Protein AF-A0AB38BCX2-F1 (afdb_monomer)

Structure (mmCIF, N/CA/C/O backbone):
data_AF-A0AB38BCX2-F1
#
_entry.id   AF-A0AB38BCX2-F1
#
loop_
_atom_site.group_PDB
_atom_site.id
_atom_site.type_symbol
_atom_site.label_atom_id
_atom_site.label_alt_id
_atom_site.label_comp_id
_atom_site.label_asym_id
_atom_site.label_entity_id
_atom_site.label_seq_id
_atom_site.pdbx_PDB_ins_code
_atom_site.Cartn_x
_atom_site.Cartn_y
_atom_site.Cartn_z
_atom_site.occupancy
_atom_site.B_iso_or_equiv
_atom_site.auth_seq_id
_atom_site.auth_comp_id
_atom_site.auth_asym_id
_atom_site.auth_atom_id
_atom_site.pdbx_PDB_model_num
ATOM 1 N N . MET A 1 1 ? -18.282 -8.579 -38.114 1.00 39.78 1 MET A N 1
ATOM 2 C CA . MET A 1 1 ? -17.003 -7.999 -38.573 1.00 39.78 1 MET A CA 1
ATOM 3 C C . MET A 1 1 ? -16.503 -7.105 -37.455 1.00 39.78 1 MET A C 1
ATOM 5 O O . MET A 1 1 ? -17.162 -6.119 -37.159 1.00 39.78 1 MET A O 1
ATOM 9 N N . SER A 1 2 ? -15.446 -7.516 -36.758 1.00 43.72 2 SER A N 1
ATOM 10 C CA . SER A 1 2 ? -14.902 -6.793 -35.605 1.00 43.72 2 SER A CA 1
ATOM 11 C C . SER A 1 2 ? -13.956 -5.697 -36.086 1.00 43.72 2 SER A C 1
ATOM 13 O O . SER A 1 2 ? -12.962 -5.994 -36.741 1.00 43.72 2 SER A O 1
ATOM 15 N N . THR A 1 3 ? -14.254 -4.438 -35.779 1.00 42.09 3 THR A N 1
ATOM 16 C CA . THR A 1 3 ? -13.297 -3.335 -35.909 1.00 42.09 3 THR A CA 1
ATOM 17 C C . THR A 1 3 ? -12.449 -3.290 -34.645 1.00 42.09 3 THR A C 1
ATOM 19 O O . THR A 1 3 ? -12.911 -2.832 -33.601 1.00 42.09 3 THR A O 1
ATOM 22 N N . SER A 1 4 ? -11.224 -3.811 -34.731 1.00 40.47 4 SER A N 1
ATOM 23 C CA . SER A 1 4 ? -10.198 -3.642 -33.703 1.00 40.47 4 SER A CA 1
ATOM 24 C C . SER A 1 4 ? -9.824 -2.165 -33.607 1.00 40.47 4 SER A C 1
ATOM 26 O O . SER A 1 4 ? -9.265 -1.597 -34.542 1.00 40.47 4 SER A O 1
ATOM 28 N N . THR A 1 5 ? -10.142 -1.536 -32.480 1.00 51.03 5 THR A N 1
ATOM 29 C CA . THR A 1 5 ? -9.616 -0.221 -32.116 1.00 51.03 5 THR A CA 1
ATOM 30 C C . THR A 1 5 ? -8.114 -0.355 -31.876 1.00 51.03 5 THR A C 1
ATOM 32 O O . THR A 1 5 ? -7.692 -0.858 -30.835 1.00 51.03 5 THR A O 1
ATOM 35 N N . VAL A 1 6 ? -7.309 0.084 -32.845 1.00 45.38 6 VAL A N 1
ATOM 36 C CA . VAL A 1 6 ? -5.894 0.400 -32.632 1.00 45.38 6 VAL A CA 1
ATOM 37 C C . VAL A 1 6 ? -5.862 1.536 -31.613 1.00 45.38 6 VAL A C 1
ATOM 39 O O . VAL A 1 6 ? -6.288 2.650 -31.905 1.00 45.38 6 VAL A O 1
ATOM 42 N N . ARG A 1 7 ? -5.441 1.246 -30.381 1.00 42.62 7 ARG A N 1
ATOM 43 C CA . ARG A 1 7 ? -5.051 2.297 -29.441 1.00 42.62 7 ARG A CA 1
ATOM 44 C C . ARG A 1 7 ? -3.644 2.725 -29.848 1.00 42.62 7 ARG A C 1
ATOM 46 O O . ARG A 1 7 ? -2.698 2.002 -29.557 1.00 42.62 7 ARG A O 1
ATOM 53 N N . GLU A 1 8 ? -3.528 3.853 -30.545 1.00 40.91 8 GLU A N 1
ATOM 54 C CA . GLU A 1 8 ? -2.272 4.602 -30.642 1.00 40.91 8 GLU A CA 1
ATOM 55 C C . GLU A 1 8 ? -1.831 4.945 -29.213 1.00 40.91 8 GLU A C 1
ATOM 57 O O . GLU A 1 8 ? -2.434 5.785 -28.545 1.00 40.91 8 GLU A O 1
ATOM 62 N N . GLN A 1 9 ? -0.838 4.217 -28.706 1.00 45.34 9 GLN A N 1
ATOM 63 C CA . GLN A 1 9 ? -0.086 4.603 -27.518 1.00 45.34 9 GLN A CA 1
ATOM 64 C C . GLN A 1 9 ? 1.169 5.329 -28.021 1.00 45.34 9 GLN A C 1
ATOM 66 O O . GLN A 1 9 ? 1.797 4.823 -28.951 1.00 45.34 9 GLN A O 1
ATOM 71 N N . PRO A 1 10 ? 1.511 6.517 -27.492 1.00 44.47 10 PRO A N 1
ATOM 72 C CA . PRO A 1 10 ? 2.690 7.257 -27.938 1.00 44.47 10 PRO A CA 1
ATOM 73 C C . PRO A 1 10 ? 3.969 6.446 -27.693 1.00 44.47 10 PRO A C 1
ATOM 75 O O . PRO A 1 10 ? 4.048 5.780 -26.659 1.00 44.47 10 PRO A O 1
ATOM 78 N N . ASP A 1 11 ? 4.959 6.559 -28.594 1.00 57.88 11 ASP A N 1
ATOM 79 C CA . ASP A 1 11 ? 6.337 6.047 -28.451 1.00 57.88 11 ASP A CA 1
ATOM 80 C C . ASP A 1 11 ? 6.989 6.637 -27.187 1.00 57.88 11 ASP A C 1
ATOM 82 O O . ASP A 1 11 ? 7.710 7.639 -27.213 1.00 57.88 11 ASP A O 1
ATOM 86 N N . THR A 1 12 ? 6.644 6.078 -26.034 1.00 84.06 12 THR A N 1
ATOM 87 C CA . THR A 1 12 ? 7.088 6.555 -24.730 1.00 84.06 12 THR A CA 1
ATOM 88 C C . THR A 1 12 ? 8.161 5.605 -24.257 1.00 84.06 12 THR A C 1
ATOM 90 O O . THR A 1 12 ? 7.921 4.414 -24.085 1.00 84.06 12 THR A O 1
ATOM 93 N N . THR A 1 13 ? 9.366 6.127 -24.048 1.00 89.31 13 THR A N 1
ATOM 94 C CA . THR A 1 13 ? 10.473 5.315 -23.558 1.00 89.31 13 THR A CA 1
ATOM 95 C C . THR A 1 13 ? 10.711 5.542 -22.067 1.00 89.31 13 THR A C 1
ATOM 97 O O . THR A 1 13 ? 10.628 6.656 -21.541 1.00 89.31 13 THR A O 1
ATOM 100 N N . LEU A 1 14 ? 11.019 4.464 -21.349 1.00 89.38 14 LEU A N 1
ATOM 101 C CA . LEU A 1 14 ? 11.274 4.455 -19.914 1.00 89.38 14 LEU A CA 1
ATOM 102 C C . LEU A 1 14 ? 12.755 4.245 -19.621 1.00 89.38 14 LEU A C 1
ATOM 104 O O . LEU A 1 14 ? 13.440 3.470 -20.276 1.00 89.38 14 LEU A O 1
ATOM 108 N N . THR A 1 15 ? 13.247 4.883 -18.562 1.00 91.75 15 THR A N 1
ATOM 109 C CA . THR A 1 15 ? 14.554 4.551 -17.977 1.00 91.75 15 THR A CA 1
ATOM 110 C C . THR A 1 15 ? 14.417 3.421 -16.958 1.00 91.75 15 THR A C 1
ATOM 112 O O . THR A 1 15 ? 13.334 3.177 -16.427 1.00 91.75 15 THR A O 1
ATOM 115 N N . LEU A 1 16 ? 15.533 2.799 -16.566 1.00 89.06 16 LEU A N 1
ATOM 116 C CA . LEU A 1 16 ? 15.553 1.801 -15.482 1.00 89.06 16 LEU A CA 1
ATOM 117 C C . LEU A 1 16 ? 14.904 2.301 -14.181 1.00 89.06 16 LEU A C 1
ATOM 119 O O . LEU A 1 16 ? 14.243 1.539 -13.484 1.00 89.06 16 LEU A O 1
ATOM 123 N N . SER A 1 17 ? 15.085 3.582 -13.845 1.00 81.62 17 SER A N 1
ATOM 124 C CA . SER A 1 17 ? 14.456 4.178 -12.663 1.00 81.62 17 SER A CA 1
ATOM 125 C C . SER A 1 17 ? 12.940 4.310 -12.826 1.00 81.62 17 SER A C 1
ATOM 127 O O . SER A 1 17 ? 12.215 4.160 -11.849 1.00 81.62 17 SER A O 1
ATOM 129 N N .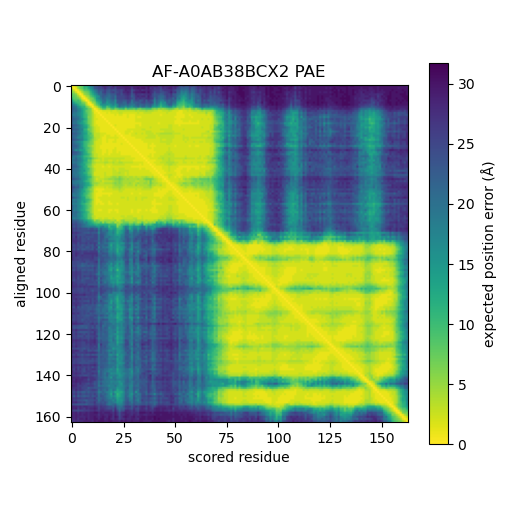 ALA A 1 18 ? 12.451 4.588 -14.037 1.00 81.94 18 ALA A N 1
ATOM 130 C CA . ALA A 1 18 ? 11.020 4.665 -14.317 1.00 81.94 18 ALA A CA 1
ATOM 131 C C . ALA A 1 18 ? 10.359 3.279 -14.282 1.00 81.94 18 ALA A C 1
ATOM 133 O O . ALA A 1 18 ? 9.330 3.126 -13.630 1.00 81.94 18 ALA A O 1
ATOM 134 N N . ILE A 1 19 ? 11.001 2.266 -14.875 1.00 87.25 19 ILE A N 1
ATOM 135 C CA . ILE A 1 19 ? 10.583 0.858 -14.774 1.00 87.25 19 ILE A CA 1
ATOM 136 C C . ILE A 1 19 ? 10.577 0.416 -13.306 1.00 87.25 19 ILE A C 1
ATOM 138 O O . ILE A 1 19 ? 9.612 -0.174 -12.834 1.00 87.25 19 ILE A O 1
ATOM 142 N N . GLY A 1 20 ? 11.621 0.769 -12.548 1.00 83.44 20 GLY A N 1
ATOM 143 C CA . GLY A 1 20 ? 11.710 0.471 -11.120 1.00 83.44 20 GLY A CA 1
ATOM 144 C C . GLY A 1 20 ? 10.557 1.077 -10.325 1.00 83.44 20 GLY A C 1
ATOM 145 O O . GLY A 1 20 ? 9.955 0.383 -9.517 1.00 83.44 20 GLY A O 1
ATOM 146 N N . ARG A 1 21 ? 10.172 2.329 -10.606 1.00 77.19 21 ARG A N 1
ATOM 147 C CA . ARG A 1 21 ? 8.995 2.944 -9.973 1.00 77.19 21 ARG A CA 1
ATOM 148 C C . ARG A 1 21 ? 7.702 2.189 -10.274 1.00 77.19 21 ARG A C 1
ATOM 150 O O . ARG A 1 21 ? 6.935 1.990 -9.346 1.00 77.19 21 ARG A O 1
ATOM 157 N N . ARG A 1 22 ? 7.485 1.734 -11.513 1.00 77.06 22 ARG A N 1
ATOM 158 C CA . ARG A 1 22 ? 6.309 0.916 -11.887 1.00 77.06 22 ARG A CA 1
ATOM 159 C C . ARG A 1 22 ? 6.311 -0.462 -11.239 1.00 77.06 22 ARG A C 1
ATOM 161 O O . ARG A 1 22 ? 5.259 -1.026 -10.979 1.00 77.06 22 ARG A O 1
ATOM 168 N N . ALA A 1 23 ? 7.494 -0.997 -10.979 1.00 78.94 23 ALA A N 1
ATOM 169 C CA . ALA A 1 23 ? 7.682 -2.299 -10.358 1.00 78.94 23 ALA A CA 1
ATOM 170 C C . ALA A 1 23 ? 7.860 -2.230 -8.836 1.00 78.94 23 ALA A C 1
ATOM 172 O O . ALA A 1 23 ? 8.032 -3.256 -8.178 1.00 78.94 23 ALA A O 1
ATOM 173 N N . GLY A 1 24 ? 7.875 -1.027 -8.264 1.00 67.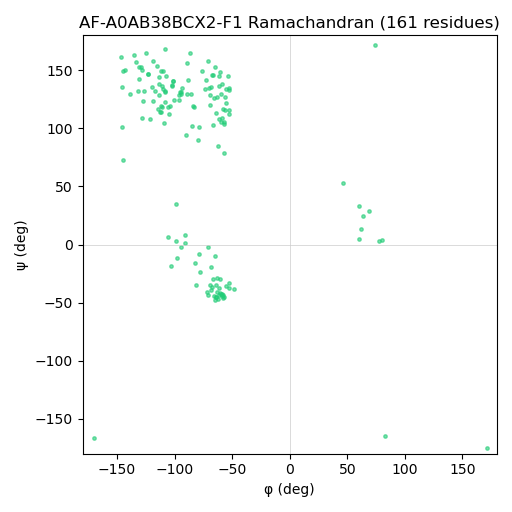06 24 GLY A N 1
ATOM 174 C CA . GLY A 1 24 ? 8.059 -0.869 -6.838 1.00 67.06 24 GLY A CA 1
ATOM 175 C C . GLY A 1 24 ? 9.453 -1.218 -6.317 1.00 67.06 24 GLY A C 1
ATOM 176 O O . GLY A 1 24 ? 9.602 -1.662 -5.182 1.00 67.06 24 GLY A O 1
ATOM 177 N N . VAL A 1 25 ? 10.487 -1.061 -7.138 1.00 73.81 25 VAL A N 1
ATOM 178 C CA . VAL A 1 25 ? 11.871 -1.396 -6.791 1.00 73.81 25 VAL A CA 1
ATOM 179 C C . VAL A 1 25 ? 12.847 -0.302 -7.219 1.00 73.81 25 VAL A C 1
ATOM 181 O O . VAL A 1 25 ? 12.563 0.549 -8.061 1.00 73.81 25 VAL A O 1
ATOM 184 N N . GLY A 1 26 ? 14.056 -0.338 -6.660 1.00 77.00 26 GLY A N 1
ATOM 185 C CA . GLY A 1 26 ? 15.139 0.541 -7.092 1.00 77.00 26 GLY A CA 1
ATOM 186 C C . GLY A 1 26 ? 15.694 0.176 -8.475 1.00 77.00 26 GLY A C 1
ATOM 187 O O . GLY A 1 26 ? 15.655 -0.976 -8.906 1.00 77.00 26 GLY A O 1
ATOM 188 N N . ARG A 1 27 ? 16.328 1.154 -9.136 1.00 83.75 27 ARG A N 1
ATOM 189 C CA . ARG A 1 27 ? 17.027 0.997 -10.429 1.00 83.75 27 ARG A CA 1
ATOM 190 C C . ARG A 1 27 ? 17.979 -0.210 -10.478 1.00 83.75 27 ARG A C 1
AT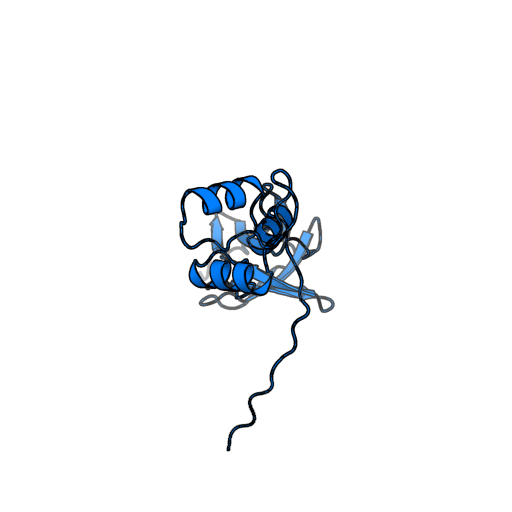OM 192 O O . ARG A 1 27 ? 18.082 -0.863 -11.513 1.00 83.75 27 ARG A O 1
ATOM 199 N N . ALA A 1 28 ? 18.681 -0.499 -9.380 1.00 81.94 28 ALA A N 1
ATOM 200 C CA . ALA A 1 28 ? 19.635 -1.608 -9.299 1.00 81.94 28 ALA A CA 1
ATOM 201 C C . ALA A 1 28 ? 18.967 -2.986 -9.461 1.00 81.94 28 ALA A C 1
ATOM 203 O O . ALA A 1 28 ? 19.547 -3.875 -10.082 1.00 81.94 28 ALA A O 1
ATOM 204 N N . ALA A 1 29 ? 17.736 -3.154 -8.968 1.00 82.56 29 ALA A N 1
ATOM 205 C CA . ALA A 1 29 ? 16.980 -4.391 -9.147 1.00 82.56 29 ALA A CA 1
ATOM 206 C C . ALA A 1 29 ? 16.642 -4.617 -10.628 1.00 82.56 29 ALA A C 1
ATOM 208 O O . ALA A 1 29 ? 16.889 -5.700 -11.153 1.00 82.56 29 ALA A O 1
ATOM 209 N N . VAL A 1 30 ? 16.194 -3.565 -11.321 1.00 87.50 30 VAL A N 1
ATOM 210 C CA . VAL A 1 30 ? 15.902 -3.604 -12.764 1.00 87.50 30 VAL A CA 1
ATOM 211 C C . VAL A 1 30 ? 17.163 -3.889 -13.585 1.00 87.50 30 VAL A C 1
ATOM 213 O O . VAL A 1 30 ? 17.139 -4.694 -14.514 1.00 87.50 30 VAL A O 1
ATOM 216 N N . ALA A 1 31 ? 18.298 -3.285 -13.219 1.00 88.94 31 ALA A N 1
ATOM 217 C CA . ALA A 1 31 ? 19.582 -3.579 -13.854 1.00 88.94 31 ALA A CA 1
ATOM 218 C C . ALA A 1 31 ? 19.996 -5.050 -13.674 1.00 88.94 31 ALA A C 1
ATOM 220 O O . ALA A 1 31 ? 20.527 -5.659 -14.600 1.00 88.94 31 ALA A O 1
ATOM 221 N N . ASN A 1 32 ? 19.724 -5.639 -12.508 1.00 88.19 32 ASN A N 1
ATOM 222 C CA . ASN A 1 32 ? 19.965 -7.059 -12.292 1.00 88.19 32 ASN A CA 1
ATOM 223 C C . ASN A 1 32 ? 19.018 -7.937 -13.125 1.00 88.19 32 ASN A C 1
ATOM 225 O O . ASN A 1 32 ? 19.482 -8.929 -13.677 1.00 88.19 32 ASN A O 1
ATOM 229 N N . TRP A 1 33 ? 17.738 -7.570 -13.275 1.00 93.06 33 TRP A N 1
ATOM 230 C CA . TRP A 1 33 ? 16.795 -8.323 -14.113 1.00 93.06 33 TRP A CA 1
ATOM 231 C C . TRP A 1 33 ? 17.275 -8.440 -15.552 1.00 93.06 33 TRP A C 1
ATOM 233 O O . TRP A 1 33 ? 17.355 -9.550 -16.057 1.00 93.06 33 TRP A O 1
ATOM 243 N N . ARG A 1 34 ? 17.738 -7.337 -16.145 1.00 94.38 34 ARG A N 1
ATOM 244 C CA . ARG A 1 34 ? 18.358 -7.333 -17.482 1.00 94.38 34 ARG A CA 1
ATOM 245 C C . ARG A 1 34 ? 19.496 -8.333 -17.650 1.00 94.38 34 ARG A C 1
ATOM 247 O O . ARG A 1 34 ? 19.734 -8.818 -18.746 1.00 94.38 34 ARG A O 1
ATOM 254 N N . ARG A 1 35 ? 20.248 -8.589 -16.579 1.00 89.44 35 ARG A N 1
ATOM 255 C CA . ARG A 1 35 ? 21.399 -9.495 -16.608 1.00 89.44 35 ARG A CA 1
ATOM 256 C C . ARG A 1 35 ? 20.987 -10.960 -16.488 1.00 89.44 35 ARG A C 1
ATOM 258 O O . ARG A 1 35 ? 21.674 -11.817 -17.030 1.00 89.44 35 ARG A O 1
ATOM 265 N N . VAL A 1 36 ? 19.935 -11.249 -15.722 1.00 88.31 36 VAL A N 1
ATOM 266 C CA . VAL A 1 36 ? 19.547 -12.627 -15.366 1.00 88.31 36 VAL A CA 1
ATOM 267 C C . VAL A 1 36 ? 18.342 -13.145 -16.157 1.00 88.31 36 VAL A C 1
ATOM 269 O O . VAL A 1 36 ? 18.168 -14.356 -16.243 1.00 88.31 36 VAL A O 1
ATOM 272 N N . HIS A 1 37 ? 17.550 -12.256 -16.757 1.00 88.12 37 HIS A N 1
ATOM 273 C CA . HIS A 1 37 ? 16.413 -12.567 -17.621 1.00 88.12 37 HIS A CA 1
ATOM 274 C C . HIS A 1 37 ? 16.760 -12.199 -19.062 1.00 88.12 37 HIS A C 1
ATOM 276 O O . HIS A 1 37 ? 16.813 -11.024 -19.421 1.00 88.12 37 HIS A O 1
ATOM 282 N N . ALA A 1 38 ? 17.035 -13.216 -19.878 1.00 89.38 38 ALA A N 1
ATOM 283 C CA . ALA A 1 38 ? 17.437 -13.043 -21.276 1.00 89.38 38 ALA A CA 1
ATOM 284 C C . ALA A 1 38 ? 16.311 -12.491 -22.168 1.00 89.38 38 ALA A C 1
ATOM 286 O O . ALA A 1 38 ? 16.571 -11.978 -23.250 1.00 89.38 38 ALA A O 1
ATOM 287 N N . ASP A 1 39 ? 15.073 -12.613 -21.707 1.00 91.94 39 ASP A N 1
ATOM 288 C CA . ASP A 1 39 ? 13.850 -12.128 -22.333 1.00 91.94 39 ASP A CA 1
ATOM 289 C C . ASP A 1 39 ? 13.466 -10.707 -21.884 1.00 91.94 39 ASP A C 1
ATOM 291 O O . ASP A 1 39 ? 12.447 -10.178 -22.325 1.00 91.94 39 ASP A O 1
ATOM 295 N N . PHE A 1 40 ? 14.270 -10.070 -21.022 1.00 93.56 40 PHE A N 1
ATOM 296 C CA . PHE A 1 40 ? 14.057 -8.670 -20.666 1.00 93.56 40 PHE A CA 1
ATOM 297 C C . PHE A 1 40 ? 14.184 -7.778 -21.919 1.00 93.56 40 PHE A C 1
ATOM 299 O O . PHE A 1 40 ? 15.150 -7.941 -22.672 1.00 93.56 40 PHE A O 1
ATOM 306 N N . PRO A 1 41 ? 13.281 -6.796 -22.126 1.00 93.62 41 PRO A N 1
ATOM 307 C CA . PRO A 1 41 ? 13.274 -5.965 -23.324 1.00 93.62 41 PRO A CA 1
ATOM 308 C C . PRO A 1 41 ? 14.625 -5.298 -23.622 1.00 93.62 41 PRO A C 1
ATOM 310 O O . PRO A 1 41 ? 15.261 -4.732 -22.718 1.00 93.62 41 PRO A O 1
ATOM 313 N N . PRO A 1 42 ? 15.087 -5.319 -24.883 1.00 91.50 42 PRO A N 1
ATOM 314 C CA . PRO A 1 42 ? 16.282 -4.588 -25.265 1.00 91.50 42 PRO A CA 1
ATOM 315 C C . PRO A 1 42 ? 16.057 -3.079 -25.119 1.00 91.50 42 PRO A C 1
ATOM 317 O O . PRO A 1 42 ? 14.940 -2.574 -25.210 1.00 91.50 42 PRO A O 1
ATOM 320 N N . ALA A 1 43 ? 17.143 -2.341 -24.890 1.00 92.12 43 ALA A N 1
ATOM 321 C CA . ALA A 1 43 ? 17.078 -0.888 -24.938 1.00 92.12 43 ALA A CA 1
ATOM 322 C C . ALA A 1 43 ? 16.887 -0.439 -26.395 1.00 92.12 43 ALA A C 1
ATOM 324 O O . ALA A 1 43 ? 17.591 -0.916 -27.284 1.00 92.12 43 ALA A O 1
ATOM 325 N N . VAL A 1 44 ? 15.967 0.493 -26.614 1.00 93.12 44 VAL A N 1
ATOM 326 C CA . VAL A 1 44 ? 15.667 1.097 -27.923 1.00 93.12 44 VAL A CA 1
ATOM 327 C C . VAL A 1 44 ? 16.358 2.445 -28.122 1.00 93.12 44 VAL A C 1
ATOM 329 O O . VAL A 1 44 ? 16.426 2.954 -29.237 1.00 93.12 44 VAL A O 1
ATOM 332 N N . GLY A 1 45 ? 16.920 3.016 -27.051 1.00 88.75 45 GLY A N 1
ATOM 333 C CA . GLY A 1 45 ? 17.641 4.284 -27.095 1.00 88.75 45 GLY A CA 1
ATOM 334 C C . GLY A 1 45 ? 18.394 4.605 -25.803 1.00 88.75 45 GLY A C 1
ATOM 335 O O . GLY A 1 45 ? 18.563 3.758 -24.921 1.00 88.75 45 GLY A O 1
ATOM 336 N N . GLY A 1 46 ? 18.830 5.859 -25.676 1.00 85.44 46 GLY A N 1
ATOM 337 C CA . GLY A 1 46 ? 19.606 6.347 -24.534 1.00 85.44 46 GLY A CA 1
ATOM 338 C C . GLY A 1 46 ? 21.104 6.041 -24.625 1.00 85.44 46 GLY A C 1
ATOM 339 O O . GLY A 1 46 ? 21.634 5.728 -25.688 1.00 85.44 46 GLY A O 1
ATOM 340 N N . THR A 1 47 ? 21.799 6.172 -23.496 1.00 84.88 47 THR A N 1
ATOM 341 C CA . THR A 1 47 ? 23.240 5.885 -23.374 1.00 84.88 47 THR A CA 1
ATOM 342 C C . THR A 1 47 ? 23.469 4.604 -22.579 1.00 84.88 47 THR A C 1
ATOM 344 O O . THR A 1 47 ? 22.562 4.121 -21.902 1.00 84.88 47 THR A O 1
ATOM 347 N N . GLU A 1 48 ? 24.693 4.070 -22.587 1.00 78.56 48 GLU A N 1
ATOM 348 C CA . GLU A 1 48 ? 25.053 2.929 -21.728 1.00 78.56 48 GLU A CA 1
ATOM 349 C C . GLU A 1 48 ? 24.762 3.212 -20.242 1.00 78.56 48 GLU A C 1
ATOM 351 O O . GLU A 1 48 ? 24.288 2.341 -19.509 1.00 78.56 48 GLU A O 1
ATOM 356 N N . GLU A 1 49 ? 24.966 4.460 -19.813 1.00 78.12 49 GLU A N 1
ATOM 357 C CA . GLU A 1 49 ? 24.698 4.920 -18.450 1.00 78.12 49 GLU A CA 1
ATOM 358 C C . GLU A 1 49 ? 23.213 5.174 -18.172 1.00 78.12 49 GLU A C 1
ATOM 360 O O . GLU A 1 49 ? 22.784 5.133 -17.020 1.00 78.12 49 GLU A O 1
ATOM 365 N N . SER A 1 50 ? 22.390 5.429 -19.187 1.00 80.06 50 SER A N 1
ATOM 366 C CA . SER A 1 50 ? 20.951 5.645 -19.026 1.00 80.06 50 SER A CA 1
ATOM 367 C C . SER A 1 50 ? 20.172 5.074 -20.211 1.00 80.06 50 SER A C 1
ATOM 369 O O . SER A 1 50 ? 19.650 5.840 -21.028 1.00 80.06 50 SER A O 1
ATOM 371 N N . PRO A 1 51 ? 20.064 3.738 -20.296 1.00 90.69 51 PRO A N 1
ATOM 372 C CA . PRO A 1 51 ? 19.341 3.089 -21.376 1.00 90.69 51 PRO A CA 1
ATOM 373 C C . PRO A 1 51 ? 17.846 3.395 -21.279 1.00 90.69 51 PRO A C 1
ATOM 375 O O . PRO A 1 51 ? 17.293 3.520 -20.176 1.00 90.69 51 PRO A O 1
ATOM 378 N N . GLN A 1 52 ? 17.215 3.502 -22.443 1.00 92.38 52 GLN A N 1
ATOM 379 C CA . GLN A 1 52 ? 15.788 3.730 -22.619 1.00 92.38 52 GLN A CA 1
ATOM 380 C C . GLN A 1 52 ? 15.139 2.501 -23.257 1.00 92.38 52 GLN A C 1
ATOM 382 O O . GLN A 1 52 ? 15.701 1.906 -24.175 1.00 92.38 52 GLN A O 1
ATOM 387 N N . PHE A 1 53 ? 13.969 2.125 -22.758 1.00 93.56 53 PHE A N 1
ATOM 388 C CA . PHE A 1 53 ? 13.214 0.935 -23.154 1.00 93.56 53 PHE A CA 1
ATOM 389 C C . PHE A 1 53 ? 11.832 1.361 -23.621 1.00 93.56 53 PHE A C 1
ATOM 391 O O . PHE A 1 53 ? 11.289 2.303 -23.048 1.00 93.56 53 PHE A O 1
ATOM 398 N N . GLU A 1 54 ? 11.255 0.667 -24.595 1.00 93.50 54 GLU A N 1
ATOM 399 C CA . GLU A 1 54 ? 9.853 0.890 -24.946 1.00 93.50 54 GLU A CA 1
ATOM 400 C C . GLU A 1 54 ? 8.967 0.614 -23.736 1.00 93.50 54 GLU A C 1
ATOM 402 O O . GLU A 1 54 ? 9.093 -0.420 -23.073 1.00 93.50 54 GLU A O 1
ATOM 407 N N . GLU A 1 55 ? 8.081 1.558 -23.429 1.00 84.88 55 GLU A N 1
ATOM 408 C CA . GLU A 1 55 ? 7.141 1.435 -22.321 1.00 84.88 55 GLU A CA 1
ATOM 409 C C . GLU A 1 55 ? 6.272 0.188 -22.464 1.00 84.88 55 GLU A C 1
ATOM 411 O O . GLU A 1 55 ? 6.132 -0.569 -21.505 1.00 84.88 55 GLU A O 1
ATOM 416 N N . ALA A 1 56 ? 5.750 -0.055 -23.668 1.00 84.94 56 ALA A N 1
ATOM 417 C CA . ALA A 1 56 ? 4.871 -1.184 -23.940 1.00 84.94 56 ALA A CA 1
ATOM 418 C C . ALA A 1 56 ? 5.563 -2.533 -23.677 1.00 84.94 56 ALA A C 1
ATOM 420 O O . ALA A 1 56 ? 4.979 -3.412 -23.041 1.00 84.94 56 ALA A O 1
ATOM 421 N N . ASP A 1 57 ? 6.819 -2.681 -24.107 1.00 88.94 57 ASP A N 1
ATOM 422 C CA . ASP A 1 57 ? 7.581 -3.916 -23.912 1.00 88.94 57 ASP A CA 1
ATOM 423 C C . ASP A 1 57 ? 7.984 -4.104 -22.446 1.00 88.94 57 ASP A C 1
ATOM 425 O O . ASP A 1 57 ? 7.902 -5.212 -21.908 1.00 88.94 57 ASP A O 1
ATOM 429 N N . ALA A 1 58 ? 8.395 -3.022 -21.774 1.00 89.94 58 ALA A N 1
ATOM 430 C CA . ALA A 1 58 ? 8.719 -3.051 -20.353 1.00 89.94 58 ALA A CA 1
ATOM 431 C C . ALA A 1 58 ? 7.497 -3.436 -19.509 1.00 89.94 58 ALA A C 1
ATOM 433 O O . ALA A 1 58 ? 7.603 -4.323 -18.663 1.00 89.94 58 ALA A O 1
ATOM 434 N N . ASP A 1 59 ? 6.335 -2.832 -19.761 1.00 84.81 59 ASP A N 1
ATOM 435 C CA . ASP A 1 59 ? 5.094 -3.155 -19.056 1.00 84.81 59 ASP A CA 1
ATOM 436 C C . ASP A 1 59 ? 4.646 -4.593 -19.337 1.00 84.81 59 ASP A C 1
ATOM 438 O O . ASP A 1 59 ? 4.327 -5.329 -18.400 1.00 84.81 59 ASP A O 1
ATOM 442 N N . ALA A 1 60 ? 4.678 -5.039 -20.598 1.00 84.62 60 ALA A N 1
ATOM 443 C CA . ALA A 1 60 ? 4.334 -6.413 -20.958 1.00 84.62 60 ALA A CA 1
ATOM 444 C C . ALA A 1 60 ? 5.229 -7.430 -20.232 1.00 84.62 60 ALA A C 1
ATOM 446 O O . ALA A 1 60 ? 4.729 -8.413 -19.676 1.00 84.62 60 ALA A O 1
ATOM 447 N N . TRP A 1 61 ? 6.540 -7.172 -20.172 1.00 90.19 61 TRP A N 1
ATOM 448 C CA . TRP A 1 61 ? 7.480 -8.021 -19.444 1.00 90.19 61 TRP A CA 1
ATOM 449 C C . TRP A 1 61 ? 7.201 -8.023 -17.937 1.00 90.19 61 TRP A C 1
ATOM 451 O O . TRP A 1 61 ? 7.157 -9.094 -17.323 1.00 90.19 61 TRP A O 1
ATOM 461 N N . LEU A 1 62 ? 6.959 -6.847 -17.341 1.00 86.19 62 LEU A N 1
ATOM 462 C CA . LEU A 1 62 ? 6.614 -6.730 -15.923 1.00 86.19 62 LEU A CA 1
ATOM 463 C C . LEU A 1 62 ? 5.332 -7.507 -15.598 1.00 86.19 62 LEU A C 1
ATOM 465 O O . LEU A 1 62 ? 5.290 -8.208 -14.587 1.00 86.19 62 LEU A O 1
ATOM 469 N N . HIS A 1 63 ? 4.307 -7.433 -16.449 1.00 79.94 63 HIS A N 1
ATOM 470 C CA . HIS A 1 63 ? 3.069 -8.193 -16.278 1.00 79.94 63 HIS A CA 1
ATOM 471 C C . HIS A 1 63 ? 3.308 -9.703 -16.389 1.00 79.94 63 HIS A C 1
ATOM 473 O O . HIS A 1 63 ? 2.883 -10.450 -15.507 1.00 79.94 63 HIS A O 1
ATOM 479 N N . ALA A 1 64 ? 4.039 -10.154 -17.413 1.00 78.25 64 ALA A N 1
ATOM 480 C CA . ALA A 1 64 ? 4.345 -11.570 -17.623 1.00 78.25 64 ALA A CA 1
ATOM 481 C C . ALA A 1 64 ? 5.145 -12.198 -16.464 1.00 78.25 64 ALA A C 1
ATOM 483 O O . ALA A 1 64 ? 4.991 -13.384 -16.178 1.00 78.25 64 ALA A O 1
ATOM 484 N N . HIS A 1 65 ? 5.961 -11.402 -15.766 1.00 76.06 65 HIS A N 1
ATOM 485 C CA . HIS A 1 65 ? 6.807 -11.854 -14.656 1.00 76.06 65 HIS A CA 1
ATOM 486 C C . HIS A 1 65 ? 6.222 -11.580 -13.262 1.00 76.06 65 HIS A C 1
ATOM 488 O O . HIS A 1 65 ? 6.900 -11.828 -12.258 1.00 76.06 65 HIS A O 1
ATOM 494 N N . GLY A 1 66 ? 5.001 -11.034 -13.176 1.00 72.88 66 GLY A N 1
ATOM 495 C CA . GLY A 1 66 ? 4.395 -10.621 -11.905 1.00 72.88 66 GLY A CA 1
ATOM 496 C C . GLY A 1 66 ? 5.212 -9.546 -11.172 1.00 72.88 66 GLY A C 1
ATOM 497 O O . GLY A 1 66 ? 5.309 -9.560 -9.947 1.00 72.88 66 GLY A O 1
ATOM 498 N N . LYS A 1 67 ? 5.875 -8.661 -11.925 1.00 73.88 67 LYS A N 1
ATOM 499 C CA . LYS A 1 67 ? 6.745 -7.574 -11.442 1.00 73.88 67 LYS A CA 1
ATOM 500 C C . LYS A 1 67 ? 6.114 -6.190 -11.567 1.00 73.88 67 LYS A C 1
ATOM 502 O O . LYS A 1 67 ? 6.793 -5.205 -11.310 1.00 73.88 67 LYS A O 1
ATOM 507 N N . VAL A 1 68 ? 4.849 -6.091 -11.954 1.00 67.31 68 VAL A N 1
ATOM 508 C CA . VAL A 1 68 ? 4.096 -4.840 -11.829 1.00 67.31 68 VAL A CA 1
ATOM 509 C C . VAL A 1 68 ? 3.753 -4.577 -10.362 1.00 67.31 68 VAL A C 1
ATOM 511 O O . VAL A 1 68 ? 3.383 -5.504 -9.638 1.00 67.31 68 VAL A O 1
ATOM 514 N N . LEU A 1 69 ? 3.806 -3.312 -9.927 1.00 58.06 69 LEU A N 1
ATOM 515 C CA . LEU A 1 69 ? 2.901 -2.841 -8.877 1.00 58.06 69 LEU A CA 1
ATOM 516 C C . LEU A 1 69 ? 1.495 -2.981 -9.458 1.00 58.06 69 LEU A C 1
ATOM 518 O O . LEU A 1 69 ? 0.980 -2.054 -10.073 1.00 58.06 69 LEU A O 1
ATOM 522 N N . SER A 1 70 ? 0.901 -4.168 -9.362 1.00 46.91 70 SER A N 1
ATOM 523 C CA . SER A 1 70 ? -0.524 -4.271 -9.619 1.00 46.91 70 SER A CA 1
ATOM 524 C C . SER A 1 70 ? -1.215 -3.552 -8.457 1.00 46.91 70 SER A C 1
ATOM 526 O O . SER A 1 70 ? -1.012 -3.966 -7.314 1.00 46.91 70 SER A O 1
ATOM 528 N N . PRO A 1 71 ? -2.012 -2.498 -8.709 1.00 46.66 71 PRO A N 1
ATOM 529 C CA . PRO A 1 71 ? -2.931 -1.965 -7.710 1.00 46.66 71 PRO A CA 1
ATOM 530 C C . PRO A 1 71 ? -4.100 -2.928 -7.473 1.00 46.66 71 PRO A C 1
ATOM 532 O O . PRO A 1 71 ? -4.970 -2.638 -6.654 1.00 46.66 71 PRO A O 1
ATOM 535 N N . GLU A 1 72 ? -4.159 -4.060 -8.193 1.00 48.69 72 GLU A N 1
ATOM 536 C CA . GLU A 1 72 ? -5.100 -5.111 -7.851 1.00 48.69 72 GLU A CA 1
ATOM 537 C C . GLU A 1 72 ? -4.815 -5.540 -6.411 1.00 48.69 72 GLU A C 1
ATOM 539 O O . GLU A 1 72 ? -3.694 -5.974 -6.115 1.00 48.69 72 GLU A O 1
ATOM 544 N N . PRO A 1 73 ? -5.779 -5.352 -5.491 1.00 51.09 73 PRO A N 1
ATOM 545 C CA . PRO A 1 73 ? -5.563 -5.698 -4.107 1.00 51.09 73 PRO A CA 1
ATOM 546 C C . PRO A 1 73 ? -5.157 -7.159 -4.043 1.00 51.09 73 PRO A C 1
ATOM 548 O O . PRO A 1 73 ? -5.952 -8.016 -4.409 1.00 51.09 73 PRO A O 1
ATOM 551 N N . LEU A 1 74 ? -3.930 -7.441 -3.587 1.00 54.91 74 LEU A N 1
ATOM 552 C CA . LEU A 1 74 ? -3.540 -8.798 -3.219 1.00 54.91 74 LEU A CA 1
ATOM 553 C C . LEU A 1 74 ? -4.596 -9.287 -2.228 1.00 54.91 74 LEU A C 1
ATOM 555 O O . LEU A 1 74 ? -4.674 -8.696 -1.152 1.00 54.91 74 LEU A O 1
ATOM 559 N N . PRO A 1 75 ? -5.439 -10.280 -2.557 1.00 58.91 75 PRO A N 1
ATOM 560 C CA . PRO A 1 75 ? -6.347 -10.822 -1.571 1.00 58.91 75 PRO A CA 1
ATOM 561 C C . PRO A 1 75 ? -5.514 -11.567 -0.510 1.00 58.91 75 PRO A C 1
ATOM 563 O O . PRO A 1 75 ? -4.601 -12.316 -0.869 1.00 58.91 75 PRO A O 1
ATOM 566 N N . PRO A 1 76 ? -5.803 -11.385 0.789 1.00 66.31 76 PRO A N 1
ATOM 567 C CA . PRO A 1 76 ? -6.887 -10.566 1.332 1.00 66.31 76 PRO A CA 1
ATOM 568 C C . PRO A 1 76 ? -6.586 -9.056 1.283 1.00 66.31 76 PRO A C 1
ATOM 570 O O . PRO A 1 76 ? -5.446 -8.634 1.436 1.00 66.31 76 PRO A O 1
ATOM 573 N N . SER A 1 77 ? -7.627 -8.232 1.138 1.00 81.69 77 SER A N 1
ATOM 574 C CA . SER A 1 77 ? -7.564 -6.771 1.295 1.00 81.69 77 SER A CA 1
ATOM 575 C C . SER A 1 77 ? -8.642 -6.289 2.252 1.00 81.69 77 SER A C 1
ATOM 577 O O . SER A 1 77 ? -9.715 -6.888 2.312 1.00 81.69 77 SER A O 1
ATOM 579 N N . ALA A 1 78 ? -8.382 -5.192 2.959 1.00 89.06 78 ALA A N 1
ATOM 580 C CA . ALA A 1 78 ? -9.368 -4.548 3.816 1.00 89.06 78 ALA A CA 1
ATOM 581 C C . ALA A 1 78 ? -9.738 -3.167 3.277 1.00 89.06 78 ALA A C 1
ATOM 583 O O . ALA A 1 78 ? -8.885 -2.438 2.771 1.00 89.06 78 ALA A O 1
ATOM 584 N N . ARG A 1 79 ? -11.006 -2.789 3.426 1.00 93.12 79 ARG A N 1
ATOM 585 C CA . ARG A 1 79 ? -11.482 -1.429 3.177 1.00 93.12 79 ARG A CA 1
ATOM 586 C C . ARG A 1 79 ? -11.523 -0.680 4.504 1.00 93.12 79 ARG A C 1
ATOM 588 O O . ARG A 1 79 ? -12.156 -1.132 5.457 1.00 93.12 79 ARG A O 1
ATOM 595 N N . LEU A 1 80 ? -10.839 0.458 4.563 1.00 95.56 80 LEU A N 1
ATOM 596 C CA . LEU A 1 80 ? -10.820 1.345 5.723 1.00 95.56 80 LEU A CA 1
ATOM 597 C C . LEU A 1 80 ? -11.534 2.647 5.369 1.00 95.56 80 LEU A C 1
ATOM 599 O O . LEU A 1 80 ? -11.102 3.366 4.470 1.00 95.56 80 LEU A O 1
ATOM 603 N N . ASP A 1 81 ? -12.605 2.967 6.083 1.00 96.50 81 ASP A N 1
ATOM 604 C CA . ASP A 1 81 ? -13.312 4.240 5.959 1.00 96.50 81 ASP A CA 1
ATOM 605 C C . ASP A 1 81 ? -12.986 5.127 7.165 1.00 96.50 81 ASP A C 1
ATOM 607 O O . ASP A 1 81 ? -13.365 4.828 8.297 1.00 96.50 81 ASP A O 1
ATOM 611 N N . PHE A 1 82 ? -12.261 6.218 6.918 1.00 94.12 82 PHE A N 1
ATOM 612 C CA . PHE A 1 82 ? -11.859 7.196 7.931 1.00 94.12 82 PHE A CA 1
ATOM 613 C C . PHE A 1 82 ? -12.862 8.351 8.097 1.00 94.12 82 PHE A C 1
ATOM 615 O O . PHE A 1 82 ? -12.558 9.343 8.766 1.00 94.12 82 PHE A O 1
ATOM 622 N N . GLY A 1 83 ? -14.031 8.268 7.458 1.00 88.44 83 GLY A N 1
ATOM 623 C CA . GLY A 1 83 ? -15.010 9.343 7.379 1.00 88.44 83 GLY A CA 1
ATOM 624 C C . GLY A 1 83 ? -14.600 10.463 6.416 1.00 88.44 83 GLY A C 1
ATOM 625 O O . GLY A 1 83 ? -13.494 10.499 5.871 1.00 88.44 83 GLY A O 1
ATOM 626 N N . GLY A 1 84 ? -15.525 11.397 6.172 1.00 85.06 84 GLY A N 1
ATOM 627 C CA . GLY A 1 84 ? -15.279 12.552 5.297 1.00 85.06 84 GLY A CA 1
ATOM 628 C C . GLY A 1 84 ? -14.994 12.186 3.835 1.00 85.06 84 GLY A C 1
ATOM 629 O O . GLY A 1 84 ? -14.314 12.938 3.145 1.00 85.06 84 GLY A O 1
ATOM 630 N N . GLY A 1 85 ? -15.464 11.020 3.377 1.00 84.88 85 GLY A N 1
ATOM 631 C CA . GLY A 1 85 ? -15.224 10.509 2.023 1.00 84.88 85 GLY A CA 1
ATOM 632 C C . GLY A 1 85 ? -13.853 9.856 1.816 1.00 84.88 85 GLY A C 1
ATOM 633 O O . GLY A 1 85 ? -13.539 9.456 0.697 1.00 84.88 85 GLY A O 1
ATOM 634 N N . ARG A 1 86 ? -13.031 9.723 2.865 1.00 88.38 86 ARG A N 1
ATOM 635 C CA . ARG A 1 86 ? -11.709 9.094 2.781 1.00 88.38 86 ARG A CA 1
ATOM 636 C C . ARG A 1 86 ? -11.806 7.595 3.044 1.00 88.38 86 ARG A C 1
ATOM 638 O O . ARG A 1 86 ? -11.731 7.145 4.187 1.00 88.38 86 ARG A O 1
ATOM 645 N N . VAL A 1 87 ? -11.912 6.844 1.957 1.00 91.75 87 VAL A N 1
ATOM 646 C CA . VAL A 1 87 ? -11.860 5.383 1.951 1.00 91.75 87 VAL A CA 1
ATOM 647 C C . VAL A 1 87 ? -10.537 4.941 1.340 1.00 91.75 87 VAL A C 1
ATOM 649 O O . VAL A 1 87 ? -10.161 5.441 0.282 1.00 91.75 87 VAL A O 1
ATOM 652 N N . VAL A 1 88 ? -9.834 4.017 1.993 1.00 91.00 88 VAL A N 1
ATOM 653 C CA . VAL A 1 88 ? -8.557 3.474 1.508 1.00 91.00 88 VAL A CA 1
ATOM 654 C C . VAL A 1 88 ? -8.576 1.950 1.512 1.00 91.00 88 VAL A C 1
ATOM 656 O O . VAL A 1 88 ? -9.261 1.326 2.327 1.00 91.00 88 VAL A O 1
ATOM 659 N N . THR A 1 89 ? -7.788 1.361 0.621 1.00 90.38 89 THR A N 1
ATOM 660 C CA . THR A 1 89 ? -7.535 -0.079 0.593 1.00 90.38 89 THR A CA 1
ATOM 661 C C . THR A 1 89 ? -6.264 -0.379 1.375 1.00 90.38 89 THR A C 1
ATOM 663 O O . THR A 1 89 ? -5.238 0.270 1.182 1.00 90.38 89 THR A O 1
ATOM 666 N N . LEU A 1 90 ? -6.338 -1.358 2.271 1.00 90.50 90 LEU A N 1
ATOM 667 C CA . LEU A 1 90 ? -5.200 -1.910 2.991 1.00 90.50 90 LEU A CA 1
ATOM 668 C C . LEU A 1 90 ? -4.873 -3.288 2.409 1.00 90.50 90 LEU A C 1
ATOM 670 O O . LEU A 1 90 ? -5.700 -4.202 2.448 1.00 90.50 90 LEU A O 1
ATOM 674 N N . HIS A 1 91 ? -3.669 -3.429 1.871 1.00 84.69 91 HIS A N 1
ATOM 675 C CA . HIS A 1 91 ? -3.195 -4.641 1.210 1.00 84.69 91 HIS A CA 1
ATOM 676 C C . HIS A 1 91 ? -2.545 -5.598 2.209 1.00 84.69 91 HIS A C 1
ATOM 678 O O . HIS A 1 91 ? -1.829 -5.155 3.112 1.00 84.69 91 HIS A O 1
ATOM 684 N N . ALA A 1 92 ? -2.774 -6.904 2.024 1.00 84.25 92 ALA A N 1
ATOM 685 C CA . ALA A 1 92 ? -2.312 -7.960 2.928 1.00 84.25 92 ALA A CA 1
ATOM 686 C C . ALA A 1 92 ? -2.593 -7.635 4.416 1.00 84.25 92 ALA A C 1
ATOM 688 O O . ALA A 1 92 ? -1.668 -7.620 5.241 1.00 84.25 92 ALA A O 1
ATOM 689 N N . PRO A 1 93 ? -3.855 -7.310 4.764 1.00 91.88 93 PRO A N 1
ATOM 690 C CA . PRO A 1 93 ? -4.218 -6.937 6.104 1.00 91.88 93 PRO A CA 1
ATOM 691 C C . PRO A 1 93 ? -4.074 -8.146 7.021 1.00 91.88 93 PRO A C 1
ATOM 693 O O . PRO A 1 93 ? -4.361 -9.286 6.651 1.00 91.88 93 PRO A O 1
ATOM 696 N N . HIS A 1 94 ? -3.681 -7.877 8.252 1.00 87.31 94 HIS A N 1
ATOM 697 C CA . HIS A 1 94 ? -3.695 -8.868 9.309 1.00 87.31 94 HIS A CA 1
ATOM 698 C C . HIS A 1 94 ? -4.194 -8.221 10.592 1.00 87.31 94 HIS A C 1
ATOM 700 O O . HIS A 1 94 ? -3.725 -7.158 11.004 1.00 87.31 94 HIS A O 1
ATOM 706 N N . LEU A 1 95 ? -5.172 -8.877 11.208 1.00 92.94 95 LEU A N 1
ATOM 707 C CA . LEU A 1 95 ? -5.740 -8.488 12.487 1.00 92.94 95 LEU A CA 1
ATOM 708 C C . LEU A 1 95 ? -5.122 -9.374 13.571 1.00 92.94 95 LEU A C 1
ATOM 710 O O . LEU A 1 95 ? -5.164 -10.599 13.466 1.00 92.94 95 LEU A O 1
ATOM 714 N N . GLN A 1 96 ? -4.527 -8.762 14.590 1.00 90.94 96 GLN A N 1
ATOM 715 C CA . GLN A 1 96 ? -3.951 -9.462 15.734 1.00 90.94 96 GLN A CA 1
ATOM 716 C C . GLN A 1 96 ? -4.667 -9.040 17.016 1.00 90.94 96 GLN A C 1
ATOM 718 O O . GLN A 1 96 ? -4.676 -7.861 17.379 1.00 90.94 96 GLN A O 1
ATOM 723 N N . ASP A 1 97 ? -5.211 -10.019 17.732 1.00 89.00 97 ASP A N 1
ATOM 724 C CA . ASP A 1 97 ? -5.654 -9.854 19.111 1.00 89.00 97 ASP A CA 1
ATOM 725 C C . ASP A 1 97 ? -4.473 -10.069 20.064 1.00 89.00 97 ASP A C 1
ATOM 727 O O . ASP A 1 97 ? -3.731 -11.050 19.979 1.00 89.00 97 ASP A O 1
ATOM 731 N N . ARG A 1 98 ? -4.286 -9.125 20.983 1.00 84.69 98 ARG A N 1
ATOM 732 C CA . ARG A 1 98 ? -3.323 -9.181 22.084 1.00 84.69 98 ARG A CA 1
ATOM 733 C C . ARG A 1 98 ? -4.073 -8.966 23.394 1.00 84.69 98 ARG A C 1
ATOM 735 O O . ARG A 1 98 ? -5.207 -8.490 23.419 1.00 84.69 98 ARG A O 1
ATOM 742 N N . GLU A 1 99 ? -3.437 -9.293 24.511 1.00 84.31 99 GLU A N 1
ATOM 743 C CA . GLU A 1 99 ? -4.050 -9.122 25.828 1.00 84.31 99 GLU A CA 1
ATOM 744 C C . GLU A 1 99 ? -4.404 -7.641 26.088 1.00 84.31 99 GLU A C 1
ATOM 746 O O . GLU A 1 99 ? -3.540 -6.790 26.299 1.00 84.31 99 GLU A O 1
ATOM 751 N N . GLY A 1 100 ? -5.700 -7.314 26.007 1.00 86.31 100 GLY A N 1
ATOM 752 C CA . GLY A 1 100 ? -6.237 -5.961 26.193 1.00 86.31 100 GLY A CA 1
ATOM 753 C C . GLY A 1 100 ? -6.074 -4.992 25.010 1.00 86.31 100 GLY A C 1
ATOM 754 O O . GLY A 1 100 ? -6.469 -3.828 25.133 1.00 86.31 100 GLY A O 1
ATOM 755 N N . TRP A 1 101 ? -5.526 -5.426 23.874 1.00 90.12 101 TRP A N 1
ATOM 756 C CA . TRP A 1 101 ? -5.274 -4.572 22.705 1.00 90.12 101 TRP A CA 1
ATOM 757 C C . TRP A 1 101 ? -5.528 -5.321 21.399 1.00 90.12 101 TRP A C 1
ATOM 759 O O . TRP A 1 101 ? -5.335 -6.529 21.320 1.00 90.12 101 TRP A O 1
ATOM 769 N N . ARG A 1 102 ? -5.931 -4.596 20.361 1.00 93.94 102 ARG A N 1
ATOM 770 C CA . ARG A 1 102 ? -6.038 -5.104 18.994 1.00 93.94 102 ARG A CA 1
ATOM 771 C C . ARG A 1 102 ? -5.200 -4.262 18.051 1.00 93.94 102 ARG A C 1
ATOM 773 O O . ARG A 1 102 ? -5.064 -3.054 18.247 1.00 93.94 102 ARG A O 1
ATO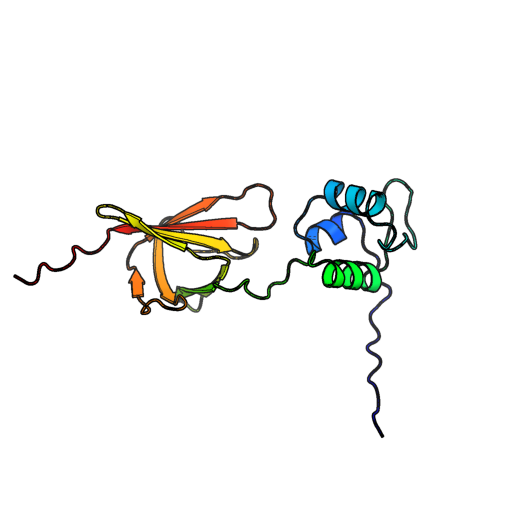M 780 N N . GLU A 1 103 ? -4.657 -4.920 17.036 1.00 94.69 103 GLU A N 1
ATOM 781 C CA . GLU A 1 103 ? -3.825 -4.304 16.009 1.00 94.69 103 GLU A CA 1
ATOM 782 C C . GLU A 1 103 ? -4.284 -4.739 14.615 1.00 94.69 103 GLU A C 1
ATOM 784 O O . GLU A 1 103 ? -4.463 -5.930 14.366 1.00 94.69 103 GLU A O 1
ATOM 789 N N . LEU A 1 104 ? -4.434 -3.780 13.701 1.00 95.81 104 LEU A N 1
ATOM 790 C CA . LEU A 1 104 ? -4.601 -4.016 12.269 1.00 95.81 104 LEU A CA 1
ATOM 791 C C . LEU A 1 104 ? -3.383 -3.465 11.531 1.00 95.81 104 LEU A C 1
ATOM 793 O O . LEU A 1 104 ? -3.140 -2.256 11.552 1.00 95.81 104 LEU A O 1
ATOM 797 N N . GLY A 1 105 ? -2.643 -4.352 10.875 1.00 92.25 105 GLY A N 1
ATOM 798 C CA . GLY A 1 105 ? -1.478 -4.011 10.067 1.00 92.25 105 GLY A CA 1
ATOM 799 C C . GLY A 1 105 ? -1.691 -4.327 8.592 1.00 92.25 105 GLY A C 1
ATOM 800 O O . GLY A 1 105 ? -2.475 -5.210 8.249 1.00 92.25 105 GLY A O 1
ATOM 801 N N . GLY A 1 106 ? -0.990 -3.614 7.715 1.00 90.06 106 GLY A N 1
ATOM 802 C CA . GLY A 1 106 ? -0.977 -3.894 6.280 1.00 90.06 106 GLY A CA 1
ATOM 803 C C . GLY A 1 106 ? -0.274 -2.807 5.475 1.00 90.06 106 GLY A C 1
ATOM 804 O O . GLY A 1 106 ? 0.286 -1.857 6.026 1.00 90.06 106 GLY A O 1
ATOM 805 N N . TYR A 1 107 ? -0.305 -2.946 4.155 1.00 87.62 107 TYR A N 1
ATOM 806 C CA . TYR A 1 107 ? 0.375 -2.039 3.237 1.00 87.62 107 TYR A CA 1
ATOM 807 C C . TYR A 1 107 ? -0.601 -1.062 2.589 1.00 87.62 107 TYR A C 1
ATOM 809 O O . TYR A 1 107 ? -1.693 -1.438 2.172 1.00 87.62 107 TYR A O 1
ATOM 817 N N . LEU A 1 108 ? -0.185 0.195 2.497 1.00 86.56 108 LEU A N 1
ATOM 818 C CA . LEU A 1 108 ? -0.844 1.254 1.749 1.00 86.56 108 LEU A CA 1
ATOM 819 C C . LEU A 1 108 ? 0.002 1.619 0.533 1.00 86.56 108 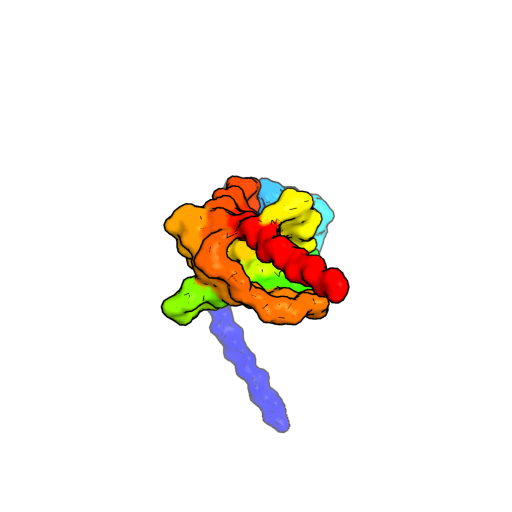LEU A C 1
ATOM 821 O O . LEU A 1 108 ? 1.240 1.611 0.605 1.00 86.56 108 LEU A O 1
ATOM 825 N N . ASP A 1 109 ? -0.673 2.042 -0.530 1.00 78.81 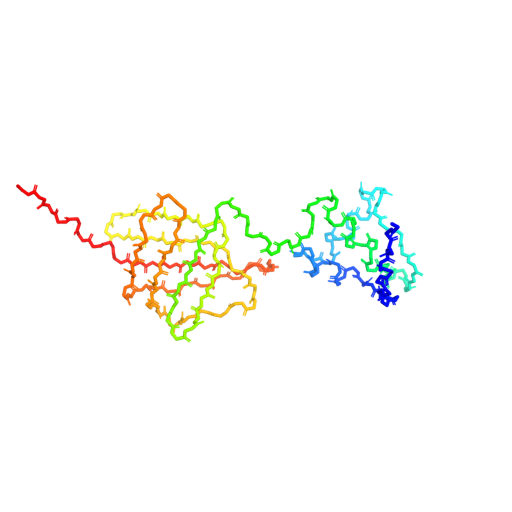109 ASP A N 1
ATOM 826 C CA . ASP A 1 109 ? -0.035 2.798 -1.601 1.00 78.81 109 ASP A CA 1
ATOM 827 C C . ASP A 1 109 ? 0.701 4.027 -1.029 1.00 78.81 109 ASP A C 1
ATOM 829 O O . ASP A 1 109 ? 0.236 4.654 -0.067 1.00 78.81 109 ASP A O 1
ATOM 833 N N . PRO A 1 110 ? 1.850 4.412 -1.608 1.00 74.06 110 PRO A N 1
ATOM 834 C CA . PRO A 1 110 ? 2.709 5.455 -1.046 1.00 74.06 110 PRO A CA 1
ATOM 835 C C . PRO A 1 110 ? 2.036 6.827 -0.992 1.00 74.06 110 PRO A C 1
ATOM 837 O O . PRO A 1 110 ? 2.349 7.635 -0.117 1.00 74.06 110 PRO A O 1
ATOM 840 N N . GLU A 1 111 ? 1.114 7.082 -1.918 1.00 77.06 111 GLU A N 1
ATOM 841 C CA . GLU A 1 111 ? 0.401 8.352 -2.071 1.00 77.06 111 GLU A CA 1
ATOM 842 C C . GLU A 1 111 ? -0.789 8.480 -1.106 1.00 77.06 111 GLU A C 1
ATOM 844 O O . GLU A 1 111 ? -1.288 9.581 -0.858 1.00 77.06 111 GLU A O 1
ATOM 849 N N . VAL A 1 112 ? -1.231 7.367 -0.507 1.00 84.19 112 VAL A N 1
ATOM 850 C CA . VAL A 1 112 ? -2.359 7.364 0.423 1.00 84.19 112 VAL A CA 1
ATOM 851 C C . VAL A 1 112 ? -1.976 8.074 1.719 1.00 84.19 112 VAL A C 1
ATOM 853 O O . VAL A 1 112 ? -0.980 7.770 2.384 1.00 84.19 112 VAL A O 1
ATOM 856 N N . THR A 1 113 ? -2.826 9.022 2.111 1.00 87.50 113 THR A N 1
ATOM 857 C CA . THR A 1 113 ? -2.723 9.746 3.380 1.00 87.50 113 THR A CA 1
ATOM 858 C C . THR A 1 113 ? -3.855 9.333 4.312 1.00 87.50 113 THR A C 1
ATOM 860 O O . THR A 1 113 ? -5.022 9.311 3.927 1.00 87.50 113 THR A O 1
ATOM 863 N N . VAL A 1 114 ? -3.519 9.068 5.571 1.00 91.06 114 VAL A N 1
ATOM 864 C CA . VAL A 1 114 ? -4.453 8.671 6.635 1.00 91.06 114 VAL A CA 1
ATOM 865 C C . VAL A 1 114 ? -4.439 9.711 7.766 1.00 91.06 114 VAL A C 1
ATOM 867 O O . VAL A 1 114 ? -3.479 10.481 7.861 1.00 91.06 114 VAL A O 1
ATOM 870 N N . PRO A 1 115 ? -5.494 9.805 8.600 1.00 93.06 115 PRO A N 1
ATOM 871 C CA . PRO A 1 115 ? -5.472 10.697 9.758 1.00 93.06 115 PRO A CA 1
ATOM 872 C C . PRO A 1 115 ? -4.343 10.329 10.734 1.00 93.06 115 PRO A C 1
ATOM 874 O O . PRO A 1 115 ? -3.991 9.163 10.862 1.00 93.06 115 PRO A O 1
ATOM 877 N N . TRP A 1 116 ? -3.788 11.326 11.425 1.00 88.06 116 TRP A N 1
ATOM 878 C CA . TRP A 1 116 ? -2.671 11.180 12.368 1.00 88.06 116 TRP A CA 1
ATOM 879 C C . TRP A 1 116 ? -2.835 12.167 13.544 1.00 88.06 116 TRP A C 1
ATOM 881 O O . TRP A 1 116 ? -3.401 13.242 13.328 1.00 88.06 116 TRP A O 1
ATOM 891 N N . PRO A 1 117 ? -2.363 11.861 14.775 1.00 94.50 117 PRO A N 1
ATOM 892 C CA . PRO A 1 117 ? -1.760 10.596 15.226 1.00 94.50 117 PRO A CA 1
ATOM 893 C C . PRO A 1 117 ? -2.791 9.514 15.533 1.00 94.50 117 PRO A C 1
ATOM 895 O O . PRO A 1 117 ? -2.428 8.369 15.771 1.00 94.50 117 PRO A O 1
ATOM 898 N N . THR A 1 118 ? -4.074 9.872 15.528 1.00 95.44 118 THR A N 1
ATOM 899 C CA . THR A 1 118 ? -5.166 8.944 15.799 1.00 95.44 118 THR A CA 1
ATOM 900 C C . THR A 1 118 ? -6.253 9.029 14.748 1.00 95.44 118 THR A C 1
ATOM 902 O O . THR A 1 118 ? -6.479 10.093 14.170 1.00 95.44 118 THR A O 1
ATOM 905 N N . ALA A 1 119 ? -6.972 7.930 14.561 1.00 94.69 119 ALA A N 1
ATOM 906 C CA . ALA A 1 119 ? 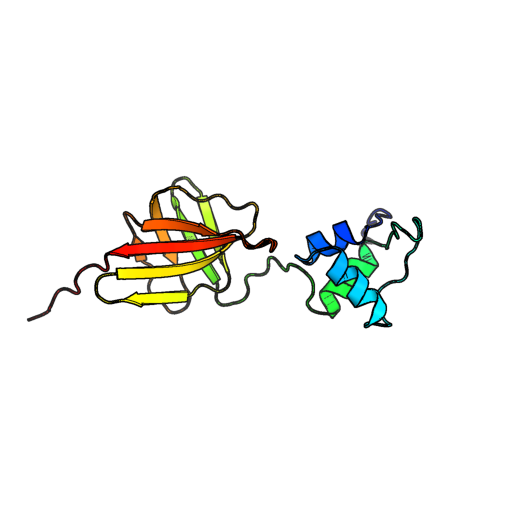-8.039 7.810 13.585 1.00 94.69 119 ALA A CA 1
ATOM 907 C C . ALA A 1 119 ? -9.314 7.219 14.196 1.00 94.69 119 ALA A C 1
ATOM 909 O O . ALA A 1 119 ? -9.256 6.282 14.993 1.00 94.69 119 ALA A O 1
ATOM 910 N N . THR A 1 120 ? -10.463 7.734 13.760 1.00 96.06 120 THR A N 1
ATOM 911 C CA . THR A 1 120 ? -11.719 6.977 13.763 1.00 96.06 120 THR A CA 1
ATOM 912 C C . THR A 1 120 ? -11.804 6.245 12.434 1.00 96.06 120 THR A C 1
ATOM 914 O O . THR A 1 120 ? -11.591 6.863 11.391 1.00 96.06 120 THR A O 1
ATOM 917 N N . VAL A 1 121 ? -12.068 4.942 12.458 1.00 96.56 121 VAL A N 1
ATOM 918 C CA . VAL A 1 121 ? -12.051 4.114 11.248 1.00 96.56 121 VAL A CA 1
ATOM 919 C C . VAL A 1 121 ? -13.099 3.012 11.321 1.00 96.56 121 VAL A C 1
ATOM 921 O O . VAL A 1 121 ? -13.238 2.346 12.346 1.00 96.56 121 VAL A O 1
ATOM 924 N N . ARG A 1 122 ? -13.836 2.806 10.231 1.00 96.56 122 ARG A N 1
ATOM 925 C CA . ARG A 1 122 ? -14.630 1.598 9.996 1.00 96.56 122 ARG A CA 1
ATOM 926 C C . ARG A 1 122 ? -13.809 0.644 9.138 1.00 96.56 122 ARG A C 1
ATOM 928 O O . ARG A 1 122 ? -13.274 1.048 8.110 1.00 96.56 122 ARG A O 1
ATOM 935 N N . VAL A 1 123 ? -13.699 -0.597 9.588 1.00 95.56 123 VAL A N 1
ATOM 936 C CA . VAL A 1 123 ? -12.868 -1.632 8.980 1.00 95.56 123 VAL A CA 1
ATOM 937 C C . VAL A 1 123 ? -13.768 -2.718 8.410 1.00 95.56 123 VAL A C 1
ATOM 939 O O . VAL A 1 123 ? -14.618 -3.259 9.115 1.00 95.56 123 VAL A O 1
ATOM 942 N N . GLU A 1 124 ? -13.548 -3.050 7.145 1.00 94.44 124 GLU A N 1
ATOM 943 C CA . GLU A 1 124 ? -14.193 -4.155 6.441 1.00 94.44 124 GLU A CA 1
ATOM 944 C C . GLU A 1 124 ? -13.095 -5.102 5.944 1.00 94.44 124 GLU A C 1
ATOM 946 O O . GLU A 1 124 ? -12.332 -4.760 5.040 1.00 94.44 124 GLU A O 1
ATOM 951 N N . LEU A 1 125 ? -12.984 -6.272 6.575 1.00 90.00 125 LEU A N 1
ATOM 952 C CA . LEU A 1 125 ? -12.057 -7.345 6.208 1.00 90.00 125 LEU A CA 1
ATOM 953 C C . LEU A 1 125 ? -12.860 -8.532 5.671 1.00 90.00 125 LEU A C 1
ATOM 955 O O . LEU A 1 125 ? -13.979 -8.775 6.118 1.00 90.00 125 LEU A O 1
ATOM 959 N N . ALA A 1 126 ? -12.275 -9.300 4.753 1.00 82.38 126 ALA A N 1
ATOM 960 C CA . ALA A 1 126 ? -12.840 -10.595 4.389 1.00 82.38 126 ALA A CA 1
ATOM 961 C C . ALA A 1 126 ? -12.920 -11.500 5.632 1.00 82.38 126 ALA A C 1
ATOM 963 O O . ALA A 1 126 ? -11.998 -11.511 6.447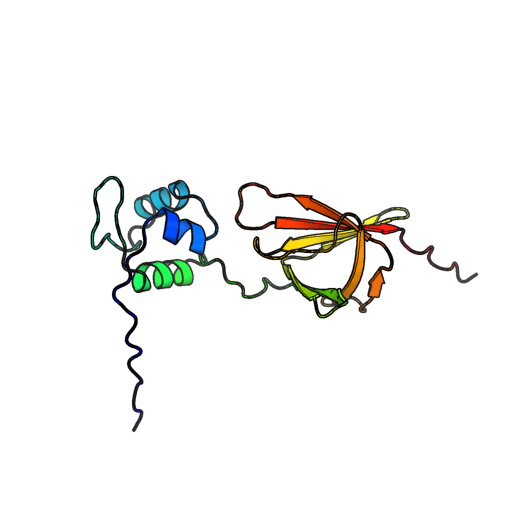 1.00 82.38 126 ALA A O 1
ATOM 964 N N . ASP A 1 127 ? -14.030 -12.226 5.773 1.00 82.56 127 ASP A N 1
ATOM 965 C CA . ASP A 1 127 ? -14.271 -13.209 6.840 1.00 82.56 127 ASP A CA 1
ATOM 966 C C . ASP A 1 127 ? -14.278 -12.658 8.282 1.00 82.56 127 ASP A C 1
ATOM 968 O O . ASP A 1 127 ? -14.277 -13.424 9.247 1.00 82.56 127 ASP A O 1
ATOM 972 N N . VAL A 1 128 ? -14.347 -11.333 8.453 1.00 87.31 128 VAL A N 1
ATOM 973 C CA . VAL A 1 128 ? -14.526 -10.672 9.753 1.00 87.31 128 VAL A CA 1
ATOM 974 C C . VAL A 1 128 ? -15.717 -9.724 9.664 1.00 87.31 128 VAL A C 1
ATOM 976 O O . VAL A 1 128 ? -15.811 -8.924 8.734 1.00 87.31 128 VAL A O 1
ATOM 979 N N . GLU A 1 129 ? -16.616 -9.783 10.649 1.00 88.38 129 GLU A N 1
ATOM 980 C CA . GLU A 1 129 ? -17.736 -8.841 10.752 1.00 88.38 129 GLU A CA 1
ATOM 981 C C . GLU A 1 129 ? -17.205 -7.394 10.786 1.00 88.38 129 GLU A C 1
ATOM 983 O O . GLU A 1 129 ? -16.349 -7.092 11.628 1.00 88.38 129 GLU A O 1
ATOM 988 N N . PRO A 1 130 ? -17.679 -6.483 9.913 1.00 93.50 130 PRO A N 1
ATOM 989 C CA . PRO A 1 130 ? -17.227 -5.104 9.910 1.00 93.50 130 PRO A CA 1
ATOM 990 C C . PRO A 1 130 ? -17.400 -4.423 11.263 1.00 93.50 130 PRO A C 1
ATOM 992 O O . PRO A 1 130 ? -18.468 -4.457 11.877 1.00 93.50 130 PRO A O 1
ATOM 995 N N . PHE A 1 131 ? -16.362 -3.722 11.702 1.00 93.69 131 PHE A N 1
ATOM 996 C CA . PHE A 1 131 ? -16.347 -3.053 12.998 1.00 93.69 131 PHE A CA 1
ATOM 997 C C . PHE A 1 131 ? -15.833 -1.621 12.883 1.00 93.69 131 PHE A C 1
ATOM 999 O O . PHE A 1 131 ? -15.124 -1.254 11.946 1.00 93.69 131 PHE A O 1
ATOM 1006 N N . ALA A 1 132 ? -16.209 -0.789 13.851 1.00 94.38 132 ALA A N 1
ATOM 1007 C CA . ALA A 1 132 ? -15.739 0.584 13.953 1.00 94.38 132 ALA A CA 1
ATOM 1008 C C . ALA A 1 132 ? -14.814 0.743 15.160 1.00 94.38 132 ALA A C 1
ATOM 1010 O O . ALA A 1 132 ? -15.109 0.266 16.256 1.00 94.38 132 ALA A O 1
ATOM 1011 N N . VAL A 1 133 ? -13.714 1.459 14.961 1.00 94.69 133 VAL A N 1
ATOM 1012 C CA . VAL A 1 133 ? -12.771 1.849 16.003 1.00 94.69 133 VAL A CA 1
ATOM 1013 C C . VAL A 1 133 ? -12.859 3.360 16.164 1.00 94.69 133 VAL A C 1
ATOM 1015 O O . VAL A 1 133 ? -12.512 4.113 15.258 1.00 94.69 133 VAL A O 1
ATOM 1018 N N . ALA A 1 134 ? -13.339 3.813 17.324 1.00 92.31 134 ALA A N 1
ATOM 1019 C CA . ALA A 1 134 ? -13.512 5.240 17.598 1.00 92.31 134 ALA A CA 1
ATOM 1020 C C . ALA A 1 134 ? -12.170 5.986 17.688 1.00 92.31 134 ALA A C 1
ATOM 1022 O O . ALA A 1 134 ? -12.068 7.130 17.249 1.00 92.31 134 ALA A O 1
ATOM 1023 N N . ARG A 1 135 ? -11.146 5.333 18.250 1.00 93.69 135 ARG A N 1
ATOM 1024 C CA . ARG A 1 135 ? -9.800 5.885 18.424 1.00 93.69 135 ARG A CA 1
ATOM 1025 C C . ARG A 1 135 ? -8.752 4.782 18.275 1.00 93.69 135 ARG A C 1
ATOM 1027 O O . ARG A 1 135 ? -8.534 4.017 19.211 1.00 93.69 135 ARG A O 1
ATOM 1034 N N . ALA A 1 136 ? -8.118 4.728 17.111 1.00 95.31 136 ALA A N 1
ATOM 1035 C CA . ALA A 1 136 ? -6.913 3.948 16.863 1.00 95.31 136 ALA A CA 1
ATOM 1036 C C . ALA A 1 136 ? -5.692 4.870 16.858 1.00 95.31 136 ALA A C 1
ATOM 1038 O O . ALA A 1 136 ? -5.750 5.940 16.252 1.00 95.31 136 ALA A O 1
ATOM 1039 N N . ASP A 1 137 ? -4.602 4.455 17.494 1.00 95.75 137 ASP A N 1
ATOM 1040 C CA . ASP A 1 137 ? -3.284 5.052 17.299 1.00 95.75 137 ASP A CA 1
ATOM 1041 C C . ASP A 1 137 ? -2.735 4.630 15.934 1.00 95.75 137 ASP A C 1
ATOM 1043 O O . ASP A 1 137 ? -2.834 3.461 15.549 1.00 95.75 137 ASP A O 1
ATOM 1047 N N . VAL A 1 138 ? -2.200 5.600 15.193 1.00 95.38 138 VAL A N 1
ATOM 1048 C CA . VAL A 1 138 ? -1.768 5.452 13.802 1.00 95.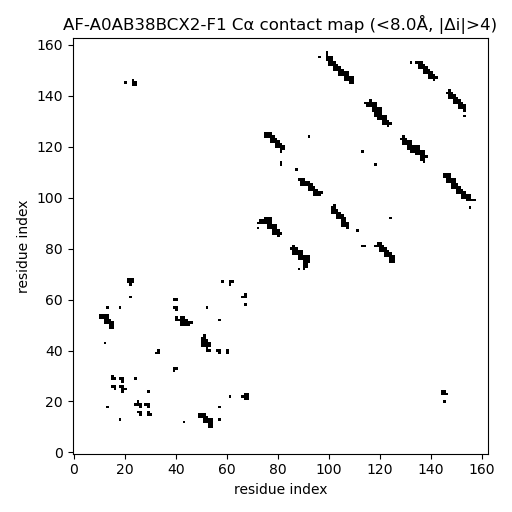38 138 VAL A CA 1
ATOM 1049 C C . VAL A 1 138 ? -0.253 5.531 13.729 1.00 95.38 138 VAL A C 1
ATOM 1051 O O . VAL A 1 138 ? 0.344 6.571 14.010 1.00 95.38 138 VAL A O 1
ATOM 1054 N N . ASP A 1 139 ? 0.355 4.445 13.273 1.00 92.69 139 ASP A N 1
ATOM 1055 C CA . ASP A 1 139 ? 1.780 4.357 12.994 1.00 92.69 139 ASP A CA 1
ATOM 1056 C C . ASP A 1 139 ? 2.002 4.080 11.502 1.00 92.69 139 ASP A C 1
ATOM 1058 O O . ASP A 1 139 ? 1.343 3.226 10.902 1.00 92.69 139 ASP A O 1
ATOM 1062 N N . LEU A 1 140 ? 2.903 4.848 10.889 1.00 88.31 140 LEU A N 1
ATOM 1063 C CA . LEU A 1 140 ? 3.202 4.786 9.460 1.00 88.31 140 LEU A CA 1
ATOM 1064 C C . LEU A 1 140 ? 4.704 4.633 9.272 1.00 88.31 140 LEU A C 1
ATOM 1066 O O . LEU A 1 140 ? 5.456 5.590 9.454 1.00 88.31 140 LEU A O 1
ATOM 1070 N N . THR A 1 141 ? 5.132 3.452 8.840 1.00 82.69 141 THR A N 1
ATOM 1071 C CA . THR A 1 141 ? 6.548 3.169 8.585 1.00 82.69 141 THR A CA 1
ATOM 1072 C C . THR A 1 141 ? 6.814 3.056 7.086 1.00 82.69 141 THR A C 1
ATOM 1074 O O . THR A 1 141 ? 6.103 2.360 6.364 1.00 82.69 141 THR A O 1
ATOM 1077 N N . SER A 1 142 ? 7.848 3.749 6.604 1.00 68.94 142 SER A N 1
ATOM 1078 C CA . SER A 1 142 ? 8.286 3.702 5.201 1.00 68.94 142 SER A CA 1
ATOM 1079 C C . SER A 1 142 ? 9.652 3.020 5.128 1.00 68.94 142 SER A C 1
ATOM 1081 O O . SER A 1 142 ? 10.631 3.559 5.634 1.00 68.94 142 SER A O 1
ATOM 1083 N N . TYR A 1 143 ? 9.739 1.839 4.511 1.00 54.41 143 TYR A N 1
ATOM 1084 C CA . TYR A 1 143 ? 10.969 1.026 4.476 1.00 54.41 143 TYR A CA 1
ATOM 1085 C C . TYR A 1 143 ? 11.779 1.179 3.178 1.00 54.41 143 TYR A C 1
ATOM 1087 O O . TYR A 1 143 ? 12.322 0.203 2.673 1.00 54.41 143 TYR A O 1
ATOM 1095 N N . GLY A 1 144 ? 11.810 2.365 2.559 1.00 50.84 144 GLY A N 1
ATOM 1096 C CA . GLY A 1 144 ? 12.472 2.556 1.251 1.00 50.84 144 GLY A CA 1
ATOM 1097 C C . GLY A 1 144 ? 11.892 1.704 0.104 1.00 50.84 144 GLY A C 1
ATOM 1098 O O . GLY A 1 144 ? 12.414 1.715 -1.007 1.00 50.84 144 GLY A O 1
ATOM 1099 N N . MET A 1 145 ? 10.809 0.981 0.387 1.00 56.03 145 MET A N 1
ATOM 1100 C CA . MET A 1 145 ? 9.932 0.269 -0.528 1.00 56.03 145 MET A CA 1
ATOM 1101 C C . MET A 1 145 ? 8.830 1.240 -0.977 1.00 56.03 145 MET A C 1
ATOM 1103 O O . MET A 1 145 ? 8.515 2.181 -0.246 1.00 56.03 145 MET A O 1
ATOM 1107 N N . PRO A 1 146 ? 8.201 1.024 -2.138 1.00 65.00 146 PRO A N 1
ATOM 1108 C CA . PRO A 1 146 ? 7.105 1.860 -2.634 1.00 65.00 146 PRO A CA 1
ATOM 1109 C C . PRO A 1 146 ? 5.855 1.778 -1.747 1.00 65.00 146 PRO A C 1
ATOM 1111 O O . PRO A 1 146 ? 4.939 2.549 -1.953 1.00 65.00 146 PRO A O 1
ATOM 1114 N N . TRP A 1 147 ? 5.786 0.857 -0.785 1.00 68.56 147 TRP A N 1
ATOM 1115 C CA . TRP A 1 147 ? 4.633 0.680 0.091 1.00 68.56 147 TRP A CA 1
ATOM 1116 C C . TRP A 1 147 ? 4.891 1.314 1.453 1.00 68.56 147 TRP A C 1
ATOM 1118 O O . TRP A 1 147 ? 5.979 1.177 2.025 1.00 68.56 147 TRP A O 1
ATOM 1128 N N . ARG A 1 148 ? 3.862 1.953 2.009 1.00 85.50 148 ARG A N 1
ATOM 1129 C CA . ARG A 1 148 ? 3.865 2.402 3.403 1.00 85.50 148 ARG A CA 1
ATOM 1130 C C . ARG A 1 148 ? 3.204 1.336 4.251 1.00 85.50 148 ARG A C 1
ATOM 1132 O O . ARG A 1 148 ? 2.106 0.890 3.941 1.00 85.50 148 ARG A O 1
ATOM 1139 N N . TYR A 1 149 ? 3.856 0.936 5.329 1.00 87.31 149 TYR A N 1
ATOM 1140 C CA . TYR A 1 149 ? 3.235 0.047 6.295 1.00 87.31 149 TYR A CA 1
ATOM 1141 C C . TYR A 1 149 ? 2.380 0.873 7.256 1.00 87.31 149 TYR A C 1
ATOM 1143 O O . TYR A 1 149 ? 2.906 1.750 7.948 1.00 87.31 149 TYR A O 1
ATOM 1151 N N . LEU A 1 150 ? 1.074 0.609 7.271 1.00 93.88 150 LEU A N 1
ATOM 1152 C CA . LEU A 1 150 ? 0.138 1.145 8.251 1.00 93.88 150 LEU A CA 1
ATOM 1153 C C . LEU A 1 150 ? -0.017 0.146 9.389 1.00 93.88 150 LEU A C 1
ATOM 1155 O O . LEU A 1 150 ? -0.270 -1.035 9.158 1.00 93.88 150 LEU A O 1
ATOM 1159 N N . ARG A 1 151 ? 0.028 0.662 10.612 1.00 94.94 151 ARG A N 1
ATOM 1160 C CA . ARG A 1 151 ? -0.399 -0.048 11.809 1.00 94.94 151 ARG A CA 1
ATOM 1161 C C . ARG A 1 151 ? -1.398 0.800 12.584 1.00 94.94 151 ARG A C 1
ATOM 1163 O O . ARG A 1 151 ? -1.106 1.934 12.959 1.00 94.94 151 ARG A O 1
ATOM 1170 N N . LEU A 1 152 ? -2.571 0.228 12.825 1.00 96.62 152 LEU A N 1
ATOM 1171 C CA . LEU A 1 152 ? -3.624 0.781 13.667 1.00 96.62 152 LEU A CA 1
ATOM 1172 C C . LEU A 1 152 ? -3.695 -0.032 14.952 1.00 96.62 152 LEU A C 1
ATOM 1174 O O . LEU A 1 152 ? -3.916 -1.235 14.888 1.00 96.62 152 LEU A O 1
ATOM 1178 N N . THR A 1 153 ? -3.541 0.610 16.107 1.00 96.56 153 THR A N 1
ATOM 1179 C CA . THR A 1 153 ? -3.631 -0.063 17.416 1.00 96.56 153 THR A CA 1
ATOM 1180 C C . THR A 1 153 ? -4.753 0.553 18.239 1.00 96.56 153 THR A C 1
ATOM 1182 O O . THR A 1 153 ? -4.884 1.772 18.284 1.00 96.56 153 THR A O 1
ATOM 1185 N N . TRP A 1 154 ? -5.577 -0.258 18.898 1.00 95.94 154 TRP A N 1
ATOM 1186 C CA . TRP A 1 154 ? -6.631 0.233 19.789 1.00 95.94 154 TRP A CA 1
ATOM 1187 C C . TRP A 1 154 ? -6.857 -0.706 20.971 1.00 95.94 154 TRP A C 1
ATOM 1189 O O . TRP A 1 154 ? -6.472 -1.876 20.956 1.00 95.94 154 TRP A O 1
ATOM 1199 N N . ARG A 1 155 ? -7.496 -0.197 22.029 1.00 92.25 155 ARG A N 1
ATOM 1200 C CA . ARG A 1 155 ? -7.931 -1.037 23.151 1.00 92.25 155 ARG A CA 1
ATOM 1201 C C . ARG A 1 155 ? -9.005 -1.997 22.665 1.00 92.25 155 ARG A C 1
ATOM 1203 O O . ARG A 1 155 ? -10.028 -1.556 22.143 1.00 92.25 155 ARG A O 1
ATOM 1210 N N . ALA A 1 156 ? -8.805 -3.292 22.890 1.00 80.88 156 ALA A N 1
ATOM 1211 C CA . ALA A 1 156 ? -9.893 -4.239 22.727 1.00 80.88 156 ALA A CA 1
ATOM 1212 C C . ALA A 1 156 ? -10.974 -3.879 23.754 1.00 80.88 156 ALA A C 1
ATOM 1214 O O . ALA A 1 156 ? -10.671 -3.727 24.942 1.00 80.88 156 ALA A O 1
ATOM 1215 N N . SER A 1 157 ? -12.219 -3.699 23.307 1.00 69.56 157 SER A N 1
ATOM 1216 C CA . SER A 1 157 ? -13.346 -3.624 24.236 1.00 69.56 157 SER A CA 1
ATOM 1217 C C . SER A 1 157 ? -13.285 -4.861 25.132 1.00 69.56 157 SER A C 1
ATOM 1219 O O . SER A 1 157 ? -13.078 -5.952 24.590 1.00 69.56 157 SER A O 1
ATOM 1221 N N . PRO A 1 158 ? -13.420 -4.725 26.464 1.00 59.62 158 PRO A N 1
ATOM 1222 C CA . PRO A 1 158 ? -13.536 -5.897 27.312 1.00 59.62 158 PRO A CA 1
ATOM 1223 C C . PRO A 1 158 ? -14.706 -6.712 26.772 1.00 59.62 158 PRO A C 1
ATOM 1225 O O . PRO A 1 158 ? -15.809 -6.181 26.618 1.00 59.62 158 PRO A O 1
ATOM 1228 N N . THR A 1 159 ? -14.443 -7.963 26.394 1.00 54.81 159 THR A N 1
ATOM 1229 C CA . THR A 1 159 ? -15.500 -8.914 26.075 1.00 54.81 159 THR A CA 1
ATOM 1230 C C . THR A 1 159 ? -16.421 -8.893 27.283 1.00 54.81 159 THR A C 1
ATOM 1232 O O . THR A 1 159 ? -15.962 -9.160 28.392 1.00 54.81 159 THR A O 1
ATOM 1235 N N . ALA A 1 160 ? -17.666 -8.448 27.105 1.00 48.81 160 ALA A N 1
ATOM 1236 C CA . ALA A 1 160 ? -18.632 -8.483 28.185 1.00 48.81 160 ALA A CA 1
ATOM 1237 C C . ALA A 1 160 ? -18.751 -9.949 28.601 1.00 48.81 160 ALA A C 1
ATOM 1239 O O . ALA A 1 160 ? -19.225 -10.778 27.819 1.00 48.81 160 ALA A O 1
ATOM 1240 N N . ASP A 1 161 ? -18.219 -10.252 29.780 1.00 40.88 161 ASP A N 1
ATOM 1241 C CA . ASP A 1 161 ? -18.339 -11.541 30.436 1.00 40.88 161 ASP A CA 1
ATOM 1242 C C . ASP A 1 161 ? -19.843 -11.790 30.583 1.00 40.88 161 ASP A C 1
ATOM 1244 O O . ASP A 1 161 ? -20.533 -11.083 31.322 1.00 40.88 161 ASP A O 1
ATOM 1248 N N . HIS A 1 162 ? -20.390 -12.683 29.759 1.00 47.44 162 HIS A N 1
ATOM 1249 C CA . HIS A 1 162 ? -21.768 -13.126 29.923 1.00 47.44 162 HIS A CA 1
ATOM 1250 C C . HIS A 1 162 ? -21.732 -14.158 31.046 1.00 47.44 162 HIS A C 1
ATOM 1252 O O . HIS A 1 162 ? -21.459 -15.333 30.796 1.00 47.44 162 HIS A O 1
ATOM 1258 N N . GLY A 1 163 ? -21.898 -13.660 32.274 1.00 42.25 163 GLY A N 1
ATOM 1259 C CA . GLY A 1 163 ? -22.074 -14.476 33.475 1.00 42.25 163 GLY A CA 1
ATOM 1260 C C . GLY A 1 163 ? -23.364 -15.284 33.482 1.00 42.25 163 GLY A C 1
ATOM 1261 O O . GLY A 1 163 ? -24.239 -15.048 32.615 1.00 42.25 163 GLY A O 1
#

Radius of gyration: 21.36 Å; Cα contacts (8 Å, |Δi|>4): 273; chains: 1; bounding box: 47×27×72 Å

Mean predicted aligned error: 14.17 Å

Secondary structure (DSSP, 8-state):
------------EEEHHHHHHHHTS-HHHHHHHHHH-TTSPPP-EEETTEEEEEHHHHHHHHHHTT-S---S--SSEEEEE-STT-EEEEEEEEEEEETTEEEEEEEE-TT----SSEEEEEEEETTEEEEEEEEEEEEEEE-SSSSEEEEEEEEPPP-----

pLDDT: mean 80.82, std 16.03, range [39.78, 96.62]

Foldseek 3Di:
DDDDPDDPDDQDWDWLQRLQLQLQHHSVVSVVCVVVPVQQFDFPDDDPVTGIGGPVSSVVVCVVVVRGPPPPAPPPKKWKDQDPPQIFIFHPWDWDDDDQKIKIKGKGQLPRDDDPQWTWIWMGTPPDDIDTDHTWGWDWDDPSTRIIMIMTMDGDDPPPPPD

Solvent-accessible surface area (backbone atoms only — not comparable to full-atom values): 9441 Å² total; per-residue (Å²): 137,85,82,79,80,78,76,87,71,77,98,46,68,33,39,48,54,52,52,9,58,52,38,46,44,56,39,67,58,45,56,48,44,57,73,75,36,90,83,50,69,69,66,77,45,73,44,97,92,52,41,19,26,49,40,70,51,49,51,52,51,25,57,75,67,73,41,48,60,62,84,66,66,52,80,58,44,24,45,39,37,54,57,95,86,46,68,47,67,29,30,59,52,46,79,44,85,50,96,66,30,32,35,44,36,25,36,28,60,63,86,67,82,76,66,71,63,49,33,44,36,36,41,40,43,79,101,45,85,68,47,74,41,79,62,22,45,48,46,79,49,72,76,91,46,57,45,28,38,41,36,37,37,32,72,44,74,77,76,77,79,82,124

Sequence (163 aa):
MSTSTVREQPDTTLTLSAIGRRAGVGRAAVANWRRVHADFPPAVGGTEESPQFEEADADAWLHAHGKVLSPEPLPPSARLDFGGGRVVTLHAPHLQDREGWRELGGYLDPEVTVPWPTATVRVELADVEPFAVARADVDLTSYGMPWRYLRLTWRASPTADHG

Nearest PDB structures (foldseek):
  3d6y-assembly1_A  TM=6.432E-01  e=5.431E+00  Bacillus subtilis
  3d71-assembly1_A-2  TM=6.899E-01  e=8.030E+00  Bacillus subtilis
  6v8j-assembly4_D  TM=2.182E-01  e=4.916E-01  Arachis hypogaea
  4qqv-assembly1_A  TM=5.102E-01  e=9.495E+00  Mus musculus